Protein AF-A0A7W1L159-F1 (afdb_monomer_lite)

pLDDT: mean 89.32, std 6.06, range [62.56, 95.75]

Foldseek 3Di:
DVVVVVVVVVVCVVCQQALHDDDDQPDPVCVVVVVVVVVVVVVVDDDDDDDDPDLDQDQDWDADDDDDPDPVDDDGHHRTDTRHHD

Radius of gyration: 16.93 Å; chains: 1; bounding box: 39×34×44 Å

Structure (mmCIF, N/CA/C/O backbone):
data_AF-A0A7W1L159-F1
#
_entry.id   AF-A0A7W1L159-F1
#
loop_
_atom_site.group_PDB
_atom_site.id
_atom_site.type_symbol
_atom_site.label_atom_id
_atom_site.label_alt_id
_atom_site.label_comp_id
_atom_site.label_asym_id
_atom_site.label_entity_id
_atom_site.label_seq_id
_atom_site.pdbx_PDB_ins_code
_atom_site.Cartn_x
_atom_site.Cartn_y
_atom_site.Cartn_z
_atom_site.occupancy
_atom_site.B_iso_or_equiv
_atom_site.auth_seq_id
_atom_site.auth_comp_id
_atom_site.auth_asym_id
_atom_site.auth_atom_id
_atom_site.pdbx_PDB_model_num
ATOM 1 N N . LEU A 1 1 ? 24.683 14.001 -7.259 1.00 62.56 1 LEU A N 1
ATOM 2 C CA . LEU A 1 1 ? 24.536 12.541 -7.063 1.00 62.56 1 LEU A CA 1
ATOM 3 C C . LEU A 1 1 ? 23.989 12.219 -5.667 1.00 62.56 1 LEU A C 1
ATOM 5 O O . LEU A 1 1 ? 22.855 11.788 -5.623 1.00 62.56 1 LEU A O 1
ATOM 9 N N . ARG A 1 2 ? 24.640 12.587 -4.549 1.00 64.31 2 ARG A N 1
ATOM 10 C CA . ARG A 1 2 ? 24.121 12.344 -3.173 1.00 64.31 2 ARG A CA 1
ATOM 11 C C . ARG A 1 2 ? 22.681 12.838 -2.885 1.00 64.31 2 ARG A C 1
ATOM 13 O O . ARG A 1 2 ? 21.925 12.154 -2.214 1.00 64.31 2 ARG A O 1
ATOM 20 N N . VAL A 1 3 ? 22.279 13.993 -3.424 1.00 68.75 3 VAL A N 1
ATOM 21 C CA . VAL A 1 3 ? 20.912 14.543 -3.249 1.00 68.75 3 VAL A CA 1
ATOM 22 C C . VAL A 1 3 ? 19.835 13.689 -3.940 1.00 68.75 3 VAL A C 1
ATOM 24 O O . VAL A 1 3 ? 18.697 13.635 -3.473 1.00 68.75 3 VAL A O 1
ATOM 27 N N . LEU A 1 4 ? 20.181 13.009 -5.042 1.00 72.50 4 LEU A N 1
ATOM 28 C CA . LEU A 1 4 ? 19.253 12.106 -5.732 1.00 72.50 4 LEU A CA 1
ATOM 29 C C . LEU A 1 4 ? 19.000 10.863 -4.874 1.00 72.50 4 LEU A C 1
ATOM 31 O O . LEU A 1 4 ? 17.846 10.494 -4.686 1.00 72.50 4 LEU A O 1
ATOM 35 N N . ASP A 1 5 ? 20.047 10.313 -4.256 1.00 82.50 5 ASP A N 1
ATOM 36 C CA . ASP A 1 5 ? 19.931 9.154 -3.365 1.00 82.50 5 ASP A CA 1
ATOM 37 C C . ASP A 1 5 ? 19.039 9.453 -2.146 1.00 82.50 5 ASP A C 1
ATOM 39 O O . ASP A 1 5 ? 18.172 8.653 -1.794 1.00 82.50 5 ASP A O 1
ATOM 43 N N . GLU A 1 6 ? 19.193 10.628 -1.524 1.00 86.25 6 GLU A N 1
ATOM 44 C CA . GLU A 1 6 ? 18.344 11.057 -0.399 1.00 86.25 6 GLU A CA 1
ATOM 45 C C . GLU A 1 6 ? 16.883 11.262 -0.822 1.00 86.25 6 GLU A C 1
ATOM 47 O O . GLU A 1 6 ? 15.955 10.820 -0.139 1.00 86.25 6 GLU A O 1
ATOM 52 N N . SER A 1 7 ? 16.661 11.896 -1.975 1.00 87.31 7 SER A N 1
ATOM 53 C CA . SER A 1 7 ? 15.314 12.119 -2.514 1.00 87.31 7 SER A CA 1
ATOM 54 C C . SER A 1 7 ? 14.603 10.796 -2.795 1.00 87.31 7 SER A C 1
ATOM 56 O O . SER A 1 7 ? 13.431 10.618 -2.464 1.00 87.31 7 SER A O 1
ATOM 58 N N . GLU A 1 8 ? 15.329 9.836 -3.354 1.00 88.12 8 GLU A N 1
ATOM 59 C CA . GLU A 1 8 ? 14.818 8.504 -3.632 1.00 88.12 8 GLU A CA 1
ATOM 60 C C . GLU A 1 8 ? 14.487 7.705 -2.369 1.00 88.12 8 GLU A C 1
ATOM 62 O O . GLU A 1 8 ? 13.473 7.005 -2.333 1.00 88.12 8 GLU A O 1
ATOM 67 N N . GLN A 1 9 ? 15.308 7.809 -1.324 1.00 90.50 9 GLN A N 1
ATOM 68 C CA . GLN A 1 9 ? 15.020 7.180 -0.034 1.00 90.50 9 GLN A CA 1
ATOM 69 C C . GLN A 1 9 ? 13.737 7.740 0.582 1.00 90.50 9 GLN A C 1
ATOM 71 O O . GLN A 1 9 ? 12.891 6.975 1.050 1.00 90.50 9 GLN A O 1
ATOM 76 N N . ASN A 1 10 ? 13.550 9.058 0.521 1.00 92.00 10 ASN A N 1
ATOM 77 C CA . ASN A 1 10 ? 12.337 9.707 1.013 1.00 92.00 10 ASN A CA 1
ATOM 78 C C . ASN A 1 10 ? 11.095 9.260 0.226 1.00 92.00 10 ASN A C 1
ATOM 80 O O . ASN A 1 10 ? 10.062 8.945 0.819 1.00 92.00 10 ASN A O 1
ATOM 84 N N . LEU A 1 11 ? 11.199 9.154 -1.104 1.00 92.38 11 LEU A N 1
ATOM 85 C CA . LEU A 1 11 ? 10.118 8.634 -1.947 1.00 92.38 11 LEU A CA 1
ATOM 86 C C . LEU A 1 11 ? 9.813 7.159 -1.659 1.00 92.38 11 LEU A C 1
ATOM 88 O O . LEU A 1 11 ? 8.645 6.768 -1.616 1.00 92.38 11 LEU A O 1
ATOM 92 N N . ALA A 1 12 ? 10.836 6.339 -1.416 1.00 90.81 12 ALA A N 1
ATOM 93 C CA . ALA A 1 12 ? 10.655 4.941 -1.036 1.00 90.81 12 ALA A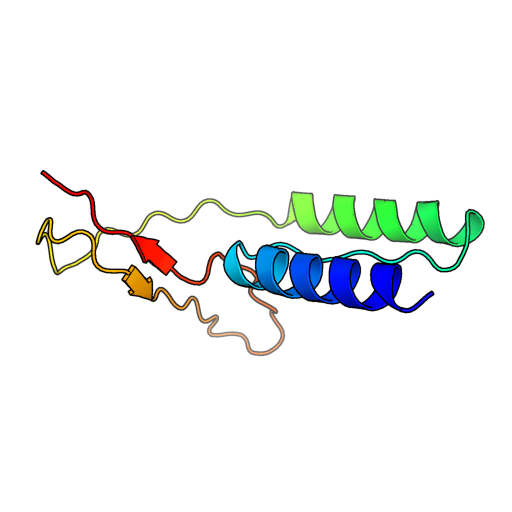 CA 1
ATOM 94 C C . ALA A 1 12 ? 9.916 4.812 0.307 1.00 90.81 12 ALA A C 1
ATOM 96 O O . ALA A 1 12 ? 8.995 4.006 0.428 1.00 90.81 12 ALA A O 1
ATOM 97 N N . GLN A 1 13 ? 10.253 5.641 1.299 1.00 91.44 13 GLN A N 1
ATOM 98 C CA . GLN A 1 13 ? 9.541 5.665 2.581 1.00 91.44 13 GLN A CA 1
ATOM 99 C C . GLN A 1 13 ? 8.086 6.114 2.423 1.00 91.44 13 GLN A C 1
ATOM 101 O O . GLN A 1 13 ? 7.182 5.505 2.997 1.00 91.44 13 GLN A O 1
ATOM 106 N N . LEU A 1 14 ? 7.848 7.152 1.619 1.00 92.19 14 LEU A N 1
ATOM 107 C CA . LEU A 1 14 ? 6.507 7.670 1.376 1.00 92.19 14 LEU A CA 1
ATOM 108 C C . LEU A 1 14 ? 5.619 6.632 0.682 1.00 92.19 14 LEU A C 1
ATOM 110 O O . LEU A 1 14 ? 4.508 6.370 1.139 1.00 92.19 14 LEU A O 1
ATOM 114 N N . THR A 1 15 ? 6.118 6.020 -0.394 1.00 92.75 15 THR A N 1
ATOM 115 C CA . THR A 1 15 ? 5.391 4.981 -1.140 1.00 92.75 15 THR A CA 1
ATOM 116 C C . THR A 1 15 ? 5.118 3.757 -0.268 1.00 92.75 15 THR A C 1
ATOM 118 O O . THR A 1 15 ? 3.985 3.282 -0.233 1.00 92.75 15 THR A O 1
ATOM 121 N N . ALA A 1 16 ? 6.090 3.320 0.539 1.00 89.62 16 ALA A N 1
ATOM 122 C CA . ALA A 1 16 ? 5.890 2.234 1.495 1.00 89.62 16 ALA A CA 1
ATOM 123 C C . ALA A 1 16 ? 4.802 2.551 2.537 1.00 89.62 16 ALA A C 1
ATOM 125 O O . ALA A 1 16 ? 4.007 1.678 2.882 1.00 89.62 16 ALA A O 1
ATOM 126 N N . ALA A 1 17 ? 4.721 3.793 3.023 1.00 90.62 17 ALA A N 1
ATOM 127 C CA . ALA A 1 17 ? 3.705 4.187 3.997 1.00 90.62 17 ALA A CA 1
ATOM 128 C C . ALA A 1 17 ? 2.288 4.249 3.392 1.00 90.62 17 ALA A C 1
ATOM 130 O O . ALA A 1 17 ? 1.298 3.932 4.061 1.00 90.62 17 ALA A O 1
ATOM 131 N N . THR A 1 18 ? 2.169 4.645 2.126 1.00 90.56 18 THR A N 1
ATOM 132 C CA . THR A 1 18 ? 0.874 4.783 1.441 1.00 90.56 18 THR A CA 1
ATOM 133 C C . THR A 1 18 ? 0.408 3.501 0.752 1.00 90.56 18 THR A C 1
ATOM 135 O O . THR A 1 18 ? -0.760 3.416 0.378 1.00 90.56 18 THR A O 1
ATOM 138 N N . GLY A 1 19 ? 1.274 2.489 0.644 1.00 87.75 19 GLY A N 1
ATOM 139 C CA . GLY A 1 19 ? 1.001 1.256 -0.096 1.00 87.75 19 GLY A CA 1
ATOM 140 C C . GLY A 1 19 ? 1.227 1.382 -1.602 1.00 87.75 19 GLY A C 1
ATOM 141 O O . GLY A 1 19 ? 0.728 0.551 -2.356 1.00 87.75 19 GLY A O 1
ATOM 142 N N . GLY A 1 20 ? 1.936 2.422 -2.042 1.00 88.31 20 GLY A N 1
ATOM 143 C CA . GLY A 1 20 ? 2.378 2.576 -3.423 1.00 88.31 20 GLY A CA 1
ATOM 144 C C . GLY A 1 20 ? 3.729 1.908 -3.681 1.00 88.31 20 GLY A C 1
ATOM 145 O O . GLY A 1 20 ? 4.387 1.394 -2.774 1.00 88.31 20 GLY A O 1
ATOM 146 N N . ARG A 1 21 ? 4.177 1.971 -4.936 1.00 87.12 21 ARG A N 1
ATOM 147 C CA . ARG A 1 21 ? 5.478 1.462 -5.378 1.00 87.12 21 ARG A CA 1
ATOM 148 C C . ARG A 1 21 ? 6.291 2.570 -6.041 1.00 87.12 21 ARG A C 1
ATOM 150 O O . ARG A 1 21 ? 5.749 3.392 -6.774 1.00 87.12 21 ARG A O 1
ATOM 157 N N . LEU A 1 22 ? 7.597 2.583 -5.783 1.00 89.00 22 LEU A N 1
ATOM 158 C CA . LEU A 1 22 ? 8.545 3.444 -6.484 1.00 89.00 22 LEU A CA 1
ATOM 159 C C . LEU A 1 22 ? 9.074 2.718 -7.727 1.00 89.00 22 LEU A C 1
ATOM 161 O O . LEU A 1 22 ? 9.723 1.680 -7.601 1.00 89.00 22 LEU A O 1
ATOM 165 N N . TYR A 1 23 ? 8.823 3.283 -8.906 1.00 87.25 23 TYR A N 1
ATOM 166 C CA . TYR A 1 23 ? 9.338 2.782 -10.180 1.00 87.25 23 TYR A CA 1
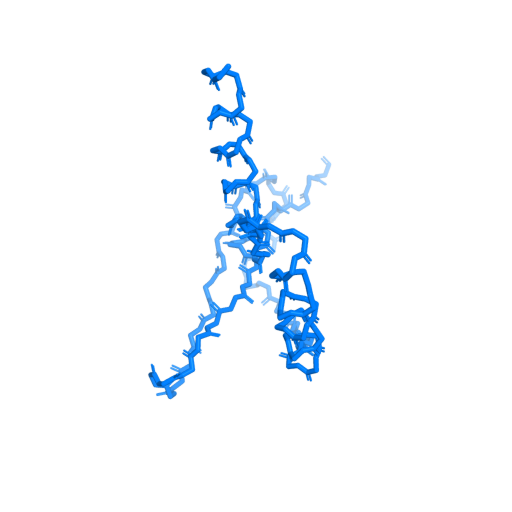ATOM 167 C C . TYR A 1 23 ? 10.587 3.567 -10.601 1.00 87.25 23 TYR A C 1
ATOM 169 O O . TYR A 1 23 ? 10.605 4.795 -10.533 1.00 87.25 23 TYR A O 1
ATOM 177 N N . ARG A 1 24 ? 11.633 2.852 -11.031 1.00 84.38 24 ARG A N 1
ATOM 178 C CA . ARG A 1 24 ? 12.918 3.420 -11.474 1.00 84.38 24 ARG A CA 1
ATOM 179 C C . ARG A 1 24 ? 13.326 2.826 -12.829 1.00 84.38 24 ARG A C 1
ATOM 181 O O . ARG A 1 24 ? 14.117 1.883 -12.860 1.00 84.38 24 ARG A O 1
ATOM 188 N N . PRO A 1 25 ? 12.774 3.317 -13.950 1.00 84.56 25 PRO A N 1
ATOM 189 C CA . PRO A 1 25 ? 13.176 2.835 -15.265 1.00 84.56 25 PRO A CA 1
ATOM 190 C C . PRO A 1 25 ? 14.644 3.200 -15.530 1.00 84.56 25 PRO A C 1
ATOM 192 O O . PRO A 1 25 ? 15.036 4.358 -15.419 1.00 84.56 25 PRO A O 1
ATOM 195 N N . ALA A 1 26 ? 15.463 2.209 -15.892 1.00 83.12 26 ALA A N 1
ATOM 196 C CA . ALA A 1 26 ? 16.894 2.403 -16.149 1.00 83.12 26 ALA A CA 1
ATOM 197 C C . ALA A 1 26 ? 17.188 3.117 -17.485 1.00 83.12 26 ALA A C 1
ATOM 199 O O . ALA A 1 26 ? 18.306 3.569 -17.722 1.00 83.12 26 ALA A O 1
ATOM 200 N N . SER A 1 27 ? 16.200 3.191 -18.381 1.00 87.62 27 SER A N 1
ATOM 201 C CA . SER A 1 27 ? 16.297 3.848 -19.685 1.00 87.62 27 SER A CA 1
ATOM 202 C C . SER A 1 27 ? 14.905 4.156 -20.241 1.00 87.62 27 SER A C 1
ATOM 204 O O . SER A 1 27 ? 13.905 3.612 -19.770 1.00 87.62 27 SER A O 1
ATOM 206 N N . PHE A 1 28 ? 14.834 4.976 -21.292 1.00 83.88 28 PHE A N 1
ATOM 207 C CA . PHE A 1 28 ? 13.581 5.228 -22.012 1.00 83.88 28 PHE A CA 1
ATOM 208 C C . PHE A 1 28 ? 12.972 3.956 -22.616 1.00 83.88 28 PHE A C 1
ATOM 210 O O . PHE A 1 28 ? 11.757 3.811 -22.620 1.00 83.88 28 PHE A O 1
ATOM 217 N N . ALA A 1 29 ? 13.796 3.003 -23.061 1.00 87.50 29 ALA A N 1
ATOM 218 C CA . ALA A 1 29 ? 13.306 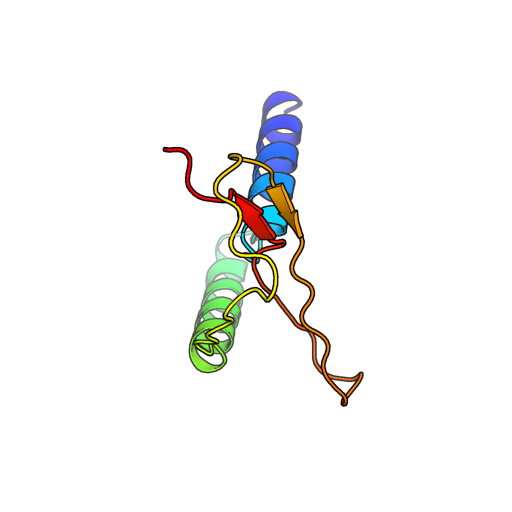1.730 -23.591 1.00 87.50 29 ALA A CA 1
ATOM 219 C C . ALA A 1 29 ? 12.623 0.859 -22.514 1.00 87.50 29 ALA A C 1
ATOM 221 O O . ALA A 1 29 ? 11.765 0.046 -22.835 1.00 87.50 29 ALA A O 1
ATOM 222 N N . ALA A 1 30 ? 12.971 1.041 -21.234 1.00 86.31 30 ALA A N 1
ATOM 223 C CA . ALA A 1 30 ? 12.340 0.337 -20.113 1.00 86.31 30 ALA A CA 1
ATOM 224 C C . ALA A 1 30 ? 11.000 0.962 -19.674 1.00 86.31 30 ALA A C 1
ATOM 226 O O . ALA A 1 30 ? 10.319 0.429 -18.792 1.00 86.31 30 ALA A O 1
ATOM 227 N N . LEU A 1 31 ? 10.622 2.102 -20.257 1.00 88.88 31 LEU A N 1
ATOM 228 C CA . LEU A 1 31 ? 9.436 2.842 -19.853 1.00 88.88 31 LEU A CA 1
ATOM 229 C C . LEU A 1 31 ? 8.144 2.101 -20.228 1.00 88.88 31 LEU A C 1
ATOM 231 O O . LEU A 1 31 ? 7.239 2.022 -19.402 1.00 88.88 31 LEU A O 1
ATOM 235 N N . ASP A 1 32 ? 8.093 1.473 -21.405 1.00 89.56 32 ASP A N 1
ATOM 236 C CA . ASP A 1 32 ? 6.931 0.681 -21.843 1.00 89.56 32 ASP A CA 1
ATOM 237 C C . ASP A 1 32 ? 6.653 -0.507 -20.911 1.00 89.56 32 ASP A C 1
ATOM 239 O O . ASP A 1 32 ? 5.506 -0.763 -20.531 1.00 89.56 32 ASP A O 1
ATOM 243 N N . ALA A 1 33 ? 7.708 -1.202 -20.478 1.00 89.31 33 ALA A N 1
ATOM 244 C CA . ALA A 1 33 ? 7.593 -2.286 -19.505 1.00 89.31 33 ALA A CA 1
ATOM 245 C C . ALA A 1 33 ? 7.074 -1.763 -18.156 1.00 89.31 33 ALA A C 1
ATOM 247 O O . ALA A 1 33 ? 6.142 -2.327 -17.588 1.00 89.31 33 ALA A O 1
ATOM 248 N N . THR A 1 34 ? 7.608 -0.626 -17.697 1.00 90.06 34 THR A N 1
ATOM 249 C CA . THR A 1 34 ? 7.168 0.030 -16.456 1.00 90.06 34 THR A CA 1
ATOM 250 C C . THR A 1 34 ? 5.686 0.411 -16.517 1.00 90.06 34 THR A C 1
ATOM 252 O O . THR A 1 34 ? 4.937 0.151 -15.578 1.00 90.06 34 THR A O 1
ATOM 255 N N . TYR A 1 35 ? 5.226 0.989 -17.630 1.00 89.94 35 TYR A N 1
ATOM 256 C CA . TYR A 1 35 ? 3.813 1.330 -17.805 1.00 89.94 35 TYR A CA 1
ATOM 257 C C . TYR A 1 35 ? 2.907 0.101 -17.855 1.00 89.94 35 TYR A C 1
ATOM 259 O O . TYR A 1 35 ? 1.792 0.150 -17.336 1.00 89.94 35 TYR A O 1
ATOM 267 N N . THR A 1 36 ? 3.383 -0.999 -18.438 1.00 90.81 36 THR A N 1
ATOM 268 C CA . THR A 1 36 ? 2.645 -2.266 -18.457 1.00 90.81 36 THR A CA 1
ATOM 269 C C . THR A 1 36 ? 2.453 -2.810 -17.040 1.00 90.81 36 THR A C 1
ATOM 271 O O . THR A 1 36 ? 1.336 -3.185 -16.690 1.00 90.81 36 THR A O 1
ATOM 274 N N . GLU A 1 37 ? 3.491 -2.776 -16.197 1.00 89.06 37 GLU A N 1
ATOM 275 C CA . GLU A 1 37 ? 3.387 -3.162 -14.781 1.00 89.06 37 GLU A CA 1
ATOM 276 C C . GLU A 1 37 ? 2.389 -2.286 -14.012 1.00 89.06 37 GLU A C 1
ATOM 278 O O . GLU A 1 37 ? 1.548 -2.805 -13.280 1.00 89.06 37 GLU A O 1
ATOM 283 N N . VAL A 1 38 ? 2.427 -0.964 -14.214 1.00 89.06 38 VAL A N 1
ATOM 284 C CA . VAL A 1 38 ? 1.469 -0.037 -13.586 1.00 89.06 38 VAL A CA 1
ATOM 285 C C . VAL A 1 38 ? 0.037 -0.342 -14.031 1.00 89.06 38 VAL A C 1
ATOM 287 O O . VAL A 1 38 ? -0.878 -0.362 -13.209 1.00 89.06 38 VAL A O 1
ATOM 290 N N . ALA A 1 39 ? -0.178 -0.594 -15.324 1.00 91.00 39 ALA A N 1
ATOM 291 C CA . ALA A 1 39 ? -1.496 -0.936 -15.849 1.00 91.00 39 ALA A CA 1
ATOM 292 C C . ALA A 1 39 ? -2.018 -2.265 -15.282 1.00 91.00 39 ALA A C 1
ATOM 294 O O . ALA A 1 39 ? -3.216 -2.381 -15.019 1.00 91.00 39 ALA A O 1
ATOM 295 N N . ASP A 1 40 ? -1.141 -3.250 -15.084 1.00 89.31 40 ASP A N 1
ATOM 296 C CA . ASP A 1 40 ? -1.495 -4.520 -14.454 1.00 89.31 40 ASP A CA 1
ATOM 297 C C . ASP A 1 40 ? -1.831 -4.338 -12.966 1.00 89.31 40 ASP A C 1
ATOM 299 O O . ASP A 1 40 ? -2.852 -4.834 -12.494 1.00 89.31 40 ASP A O 1
ATOM 303 N N . GLU A 1 41 ? -1.062 -3.530 -12.232 1.00 87.88 41 GLU A N 1
ATOM 304 C CA . GLU A 1 41 ? -1.349 -3.197 -10.831 1.00 87.88 41 GLU A CA 1
ATOM 305 C C . GLU A 1 41 ? -2.721 -2.519 -10.670 1.00 87.88 41 GLU A C 1
ATOM 307 O O . GLU A 1 41 ? -3.503 -2.895 -9.795 1.00 87.88 41 GLU A O 1
ATOM 312 N N . LEU A 1 42 ? -3.058 -1.572 -11.552 1.00 88.81 42 LEU A N 1
ATOM 313 C CA . LEU A 1 42 ? -4.348 -0.873 -11.524 1.00 88.81 42 LEU A CA 1
ATOM 314 C C . LEU A 1 42 ? -5.544 -1.804 -11.766 1.00 88.81 42 LEU A C 1
ATOM 316 O O . LEU A 1 42 ? -6.619 -1.565 -11.215 1.00 88.81 42 LEU A O 1
ATOM 320 N N . ARG A 1 43 ? -5.376 -2.881 -12.546 1.00 90.69 43 ARG A N 1
ATOM 321 C CA . ARG A 1 43 ? -6.430 -3.896 -12.748 1.00 90.69 43 ARG A CA 1
ATOM 322 C C . ARG A 1 43 ? -6.697 -4.723 -11.494 1.00 90.69 43 ARG A C 1
ATOM 324 O O . ARG A 1 43 ? -7.801 -5.236 -11.336 1.00 90.69 43 ARG A O 1
ATOM 331 N N . HIS A 1 44 ? -5.713 -4.827 -10.607 1.00 89.44 44 HIS A N 1
ATOM 332 C CA . HIS A 1 44 ? -5.780 -5.604 -9.372 1.00 89.44 44 HIS A CA 1
ATOM 333 C C . HIS A 1 44 ? -5.943 -4.715 -8.127 1.00 89.44 44 HIS A C 1
ATOM 335 O O . HIS A 1 44 ? -5.624 -5.132 -7.011 1.00 89.44 44 HIS A O 1
ATOM 341 N N . GLN A 1 45 ? -6.444 -3.487 -8.295 1.00 88.81 45 GLN A N 1
ATOM 342 C CA . GLN A 1 45 ? -6.723 -2.587 -7.182 1.00 88.81 45 GLN A CA 1
ATOM 343 C C . GLN A 1 45 ? -8.119 -2.842 -6.604 1.00 88.81 45 GLN A C 1
ATOM 345 O O . GLN A 1 45 ? -9.132 -2.753 -7.294 1.00 88.81 45 GLN A O 1
ATOM 350 N N . TYR A 1 46 ? -8.171 -3.099 -5.298 1.00 90.19 46 TYR A N 1
ATOM 351 C CA . TYR A 1 46 ? -9.413 -3.359 -4.573 1.00 90.19 46 TYR A CA 1
ATOM 352 C C . TYR A 1 46 ? -9.674 -2.284 -3.517 1.00 90.19 46 TYR A C 1
ATOM 354 O O . TYR A 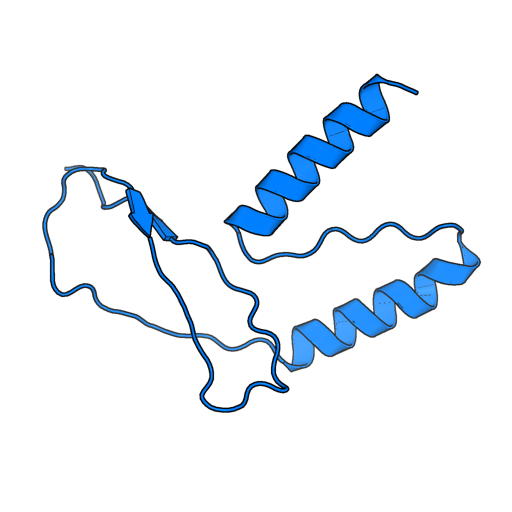1 46 ? -8.761 -1.843 -2.815 1.00 90.19 46 TYR A O 1
ATOM 362 N N . ALA A 1 47 ? -10.942 -1.896 -3.362 1.00 90.69 47 ALA A N 1
ATOM 363 C CA . ALA A 1 47 ? -11.387 -1.030 -2.277 1.00 90.69 47 ALA A CA 1
ATOM 364 C C . ALA A 1 47 ? -11.831 -1.879 -1.078 1.00 90.69 47 ALA A C 1
ATOM 366 O O . ALA A 1 47 ? -12.782 -2.654 -1.169 1.00 90.69 47 ALA A O 1
ATOM 367 N N . LEU A 1 48 ? -11.152 -1.712 0.058 1.00 90.31 48 LEU A N 1
ATOM 368 C CA . LEU A 1 48 ? -11.471 -2.399 1.308 1.00 90.31 48 LEU A CA 1
ATOM 369 C C . LEU A 1 48 ? -11.856 -1.386 2.384 1.00 90.31 48 LEU A C 1
ATOM 371 O O . LEU A 1 48 ? -11.143 -0.411 2.631 1.00 90.31 48 LEU A O 1
ATOM 375 N N . TYR A 1 49 ? -12.970 -1.653 3.060 1.00 91.56 49 TYR A N 1
ATOM 376 C CA . TYR A 1 49 ? -13.468 -0.828 4.154 1.00 91.56 49 TYR A CA 1
ATOM 377 C C . TYR A 1 49 ? -13.284 -1.561 5.478 1.00 91.56 49 TYR A C 1
ATOM 379 O O . TYR A 1 49 ? -13.664 -2.718 5.629 1.00 91.56 49 TYR A O 1
ATOM 387 N N . TYR A 1 50 ? -12.709 -0.862 6.452 1.00 89.38 50 TYR A N 1
ATOM 388 C CA . TYR A 1 50 ? -12.477 -1.371 7.797 1.00 89.38 50 TYR A CA 1
ATOM 389 C C . TYR A 1 50 ? -13.022 -0.373 8.813 1.00 89.38 50 TYR A C 1
ATOM 391 O O . TYR A 1 50 ? -12.679 0.810 8.774 1.00 89.38 50 TYR A O 1
ATOM 399 N N . THR A 1 51 ? -13.846 -0.863 9.739 1.00 91.44 51 THR A N 1
ATOM 400 C CA . THR A 1 51 ? -14.310 -0.082 10.888 1.00 91.44 51 THR A CA 1
ATOM 401 C C . THR A 1 51 ? -13.520 -0.510 12.121 1.00 91.44 51 THR A C 1
ATOM 403 O O . THR A 1 51 ? -13.585 -1.683 12.491 1.00 91.44 51 THR A O 1
ATOM 406 N N . PRO A 1 52 ? -12.785 0.401 12.779 1.00 91.69 52 PRO A N 1
ATOM 407 C CA . PRO A 1 52 ? -12.034 0.052 13.974 1.00 91.69 52 PRO A CA 1
ATOM 408 C C . PRO A 1 52 ? -12.962 -0.253 15.152 1.00 91.69 52 PRO A C 1
ATOM 410 O O . PRO A 1 52 ? -13.972 0.423 15.354 1.00 91.69 52 PRO A O 1
ATOM 413 N N . LEU A 1 53 ? -12.571 -1.236 15.965 1.00 91.88 53 LEU A N 1
ATOM 414 C CA . LEU A 1 53 ? -13.245 -1.542 17.233 1.00 91.88 53 LEU A CA 1
ATOM 415 C C . LEU A 1 53 ? -13.088 -0.391 18.237 1.00 91.88 53 LEU A C 1
ATOM 417 O O . LEU A 1 53 ? -14.050 0.021 18.881 1.00 91.88 53 LEU A O 1
ATOM 421 N N . ASP A 1 54 ? -11.883 0.172 18.323 1.00 91.06 54 ASP A N 1
ATOM 422 C CA . ASP A 1 54 ? -11.616 1.380 19.097 1.00 91.06 54 ASP A CA 1
ATOM 423 C C . ASP A 1 54 ? -12.147 2.613 18.342 1.00 91.06 54 ASP A C 1
ATOM 425 O O . ASP A 1 54 ? -11.704 2.908 17.233 1.00 91.06 54 ASP A O 1
ATOM 429 N N . LYS A 1 55 ? -13.076 3.370 18.932 1.00 91.00 55 LYS A N 1
ATOM 430 C CA . LYS A 1 55 ? -13.652 4.595 18.337 1.00 91.00 55 LYS A CA 1
ATOM 431 C C . LYS A 1 55 ? -13.111 5.893 18.951 1.00 91.00 55 LYS A C 1
ATOM 433 O O . LYS A 1 55 ? -13.639 6.968 18.665 1.00 91.00 55 LYS A O 1
ATOM 438 N N . THR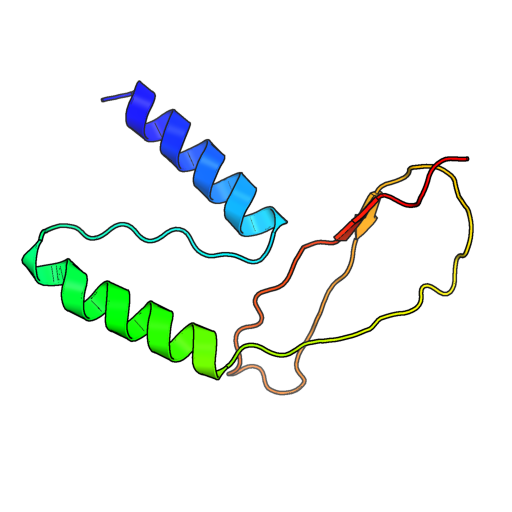 A 1 56 ? -12.074 5.815 19.788 1.00 94.31 56 THR A N 1
ATOM 439 C CA . THR A 1 56 ? -11.448 6.996 20.402 1.00 94.31 56 THR A CA 1
ATOM 440 C C . THR A 1 56 ? -10.907 7.971 19.348 1.00 94.31 56 THR A C 1
ATOM 442 O O . THR A 1 56 ? -10.419 7.581 18.287 1.00 94.31 56 THR A O 1
ATOM 445 N N . ARG A 1 57 ? -11.038 9.271 19.627 1.00 93.31 57 ARG A N 1
ATOM 446 C CA . ARG A 1 57 ? -10.664 10.382 18.734 1.00 93.31 57 ARG A CA 1
ATOM 447 C C . ARG A 1 57 ? -9.468 11.140 19.301 1.00 93.31 57 ARG A C 1
ATOM 449 O O . ARG A 1 57 ? -9.578 12.290 19.708 1.00 93.31 57 ARG A O 1
ATOM 456 N N . ASP A 1 58 ? -8.348 10.439 19.399 1.00 94.69 58 ASP A N 1
ATOM 457 C CA . ASP A 1 58 ? -7.150 10.871 20.129 1.00 94.69 58 ASP A CA 1
ATOM 458 C C . ASP A 1 58 ? -6.013 11.376 19.223 1.00 94.69 58 ASP A C 1
ATOM 460 O O . ASP A 1 58 ? -4.961 11.787 19.711 1.00 94.69 58 ASP A O 1
ATOM 464 N N . GLY A 1 59 ? -6.196 11.352 17.900 1.00 94.94 59 GLY A N 1
ATOM 465 C CA . GLY A 1 59 ? -5.151 11.748 16.958 1.00 94.94 59 GLY A CA 1
ATOM 466 C C . GLY A 1 59 ? -3.985 10.766 16.844 1.00 94.94 59 GLY A C 1
ATOM 467 O O . GLY A 1 59 ? -3.014 11.086 16.161 1.00 94.94 59 GLY A O 1
ATOM 468 N N . ARG A 1 60 ? -4.028 9.600 17.503 1.00 94.88 60 ARG A N 1
ATOM 469 C CA . ARG A 1 60 ? -2.926 8.631 17.452 1.00 94.88 60 ARG A CA 1
ATOM 470 C C . ARG A 1 60 ? -2.914 7.884 16.124 1.00 94.88 60 ARG A C 1
ATOM 472 O O . ARG A 1 60 ? -3.953 7.649 15.502 1.00 94.88 60 ARG A O 1
ATOM 479 N N . PHE A 1 61 ? -1.716 7.492 15.701 1.00 94.25 61 PHE A N 1
ATOM 480 C CA . PHE A 1 61 ? -1.541 6.629 14.542 1.00 94.25 61 PHE A CA 1
ATOM 481 C C . PHE A 1 61 ? -1.995 5.203 14.866 1.00 94.25 61 PHE A C 1
ATOM 483 O O . PHE A 1 61 ? -1.623 4.635 15.894 1.00 94.25 61 PHE A O 1
ATOM 490 N N . ARG A 1 62 ? -2.783 4.614 13.970 1.00 94.25 62 ARG A N 1
ATOM 491 C CA . ARG A 1 62 ? -3.323 3.263 14.083 1.00 94.25 62 ARG A CA 1
ATOM 492 C C . ARG A 1 62 ? -2.844 2.437 12.907 1.00 94.25 62 ARG A C 1
ATOM 494 O O . ARG A 1 62 ? -3.208 2.699 11.761 1.00 94.25 62 ARG A O 1
ATOM 501 N N . ARG A 1 63 ? -2.019 1.437 13.214 1.00 94.12 63 ARG A N 1
ATOM 502 C CA . ARG A 1 63 ? -1.455 0.524 12.223 1.00 94.12 63 ARG A CA 1
ATOM 503 C C . ARG A 1 63 ? -2.530 -0.439 11.728 1.00 94.12 63 ARG A C 1
ATOM 505 O O . ARG A 1 63 ? -3.284 -0.991 12.525 1.00 94.12 63 ARG A O 1
ATOM 512 N N . VAL A 1 64 ? -2.571 -0.642 10.419 1.00 93.31 64 VAL A N 1
ATOM 513 C CA . VAL A 1 64 ? -3.443 -1.608 9.749 1.00 93.31 64 VAL A CA 1
ATOM 514 C C . VAL A 1 64 ? -2.543 -2.584 9.009 1.00 93.31 64 VAL A C 1
ATOM 516 O O . VAL A 1 64 ? -1.577 -2.177 8.368 1.00 93.31 64 VAL A O 1
ATOM 519 N N . ARG A 1 65 ? -2.835 -3.877 9.130 1.00 92.94 65 ARG A N 1
ATOM 520 C CA . ARG A 1 65 ? -2.158 -4.927 8.374 1.00 92.94 65 ARG A CA 1
ATOM 521 C C . ARG A 1 65 ? -3.208 -5.709 7.606 1.00 92.94 65 ARG A C 1
ATOM 523 O O . ARG A 1 65 ? -4.249 -6.040 8.166 1.00 92.94 65 ARG A O 1
ATOM 530 N N . ILE A 1 66 ? -2.918 -5.965 6.340 1.00 92.81 66 ILE A N 1
ATOM 531 C CA . ILE A 1 66 ? -3.733 -6.797 5.465 1.00 92.81 66 ILE A CA 1
ATOM 532 C C . ILE A 1 66 ? -2.895 -8.030 5.146 1.00 92.81 66 ILE A C 1
ATOM 534 O O . ILE A 1 66 ? -1.740 -7.903 4.744 1.00 92.81 66 ILE A O 1
ATOM 538 N N . GLU A 1 67 ? -3.469 -9.202 5.375 1.00 93.62 67 GLU A N 1
ATOM 539 C CA . GLU A 1 67 ? -2.842 -10.499 5.138 1.00 93.62 67 GLU A CA 1
ATOM 540 C C . GLU A 1 67 ? -3.760 -11.311 4.223 1.00 93.62 67 GLU A C 1
ATOM 542 O O . GLU A 1 67 ? -4.987 -11.215 4.317 1.00 93.62 67 GLU A O 1
ATOM 547 N N . THR A 1 68 ? -3.169 -12.085 3.317 1.00 93.25 68 THR A N 1
ATOM 548 C CA . THR A 1 68 ? -3.880 -13.028 2.449 1.00 93.25 68 THR A CA 1
ATOM 549 C C . THR A 1 68 ? -3.656 -14.441 2.959 1.00 93.25 68 THR A C 1
ATOM 551 O O . THR A 1 68 ? -2.583 -14.766 3.460 1.00 93.25 68 THR A O 1
ATOM 554 N N . ALA A 1 69 ? -4.667 -15.300 2.817 1.00 95.75 69 ALA A N 1
ATOM 555 C CA . ALA A 1 69 ? -4.507 -16.722 3.116 1.00 95.75 69 ALA A CA 1
ATOM 556 C C . ALA A 1 69 ? -3.564 -17.414 2.114 1.00 95.75 69 ALA A C 1
ATOM 558 O O . ALA A 1 69 ? -2.890 -18.377 2.463 1.00 95.75 69 ALA A O 1
ATOM 559 N N . ASP A 1 70 ? -3.517 -16.911 0.877 1.00 95.56 70 ASP A N 1
ATOM 560 C CA . ASP A 1 70 ? -2.597 -17.374 -0.155 1.00 95.56 70 ASP A CA 1
ATOM 561 C C . ASP A 1 70 ? -1.241 -16.648 -0.028 1.00 95.56 70 ASP A C 1
ATOM 563 O O . ASP A 1 70 ? -1.202 -15.418 -0.168 1.00 95.56 70 ASP A O 1
ATOM 567 N N . PRO A 1 71 ? -0.134 -17.374 0.225 1.00 91.69 71 PRO A N 1
ATOM 568 C CA . PRO A 1 71 ? 1.202 -16.795 0.351 1.00 91.69 71 PRO A CA 1
ATOM 569 C C . PRO A 1 71 ? 1.838 -16.401 -0.991 1.00 91.69 71 PRO A C 1
ATOM 571 O O . PRO A 1 71 ? 2.863 -15.721 -0.992 1.00 91.69 71 PRO A O 1
ATOM 574 N N . SER A 1 72 ? 1.276 -16.823 -2.130 1.00 93.62 72 SER A N 1
ATOM 575 C CA . SER A 1 72 ? 1.749 -16.417 -3.461 1.00 93.62 72 SER A CA 1
ATOM 576 C C . SER A 1 72 ? 1.348 -14.981 -3.817 1.00 93.62 72 SER A C 1
ATOM 578 O O . SER A 1 72 ? 1.965 -14.355 -4.682 1.00 93.62 72 SER A O 1
ATOM 580 N N . LEU A 1 73 ? 0.342 -14.436 -3.126 1.00 91.19 73 LEU A N 1
ATOM 581 C CA . LEU A 1 73 ? -0.145 -13.081 -3.335 1.00 91.19 73 LEU A CA 1
ATOM 582 C C . LEU A 1 73 ? 0.694 -12.067 -2.560 1.00 91.19 73 LEU A C 1
ATOM 584 O O . LEU A 1 73 ? 1.004 -12.234 -1.381 1.00 91.19 73 LEU A O 1
ATOM 588 N N . LYS A 1 74 ? 1.005 -10.951 -3.220 1.00 89.12 74 LYS A N 1
ATOM 589 C CA . LYS A 1 74 ? 1.676 -9.814 -2.594 1.00 89.12 74 LYS A CA 1
ATOM 590 C C . LYS A 1 74 ? 0.675 -8.699 -2.342 1.00 89.12 74 LYS A C 1
ATOM 592 O O . LYS A 1 74 ? 0.118 -8.128 -3.275 1.00 89.12 74 LYS A O 1
ATOM 597 N N . VAL A 1 75 ? 0.489 -8.357 -1.074 1.00 91.38 75 VAL A N 1
ATOM 598 C CA . VAL A 1 75 ? -0.399 -7.270 -0.659 1.00 91.38 75 VAL A CA 1
ATOM 599 C C . VAL A 1 75 ? 0.364 -5.950 -0.629 1.00 91.38 75 VAL A C 1
ATOM 601 O O . VAL A 1 75 ? 1.423 -5.856 -0.008 1.00 91.38 75 VAL A O 1
ATOM 604 N N . SER A 1 76 ? -0.203 -4.916 -1.253 1.00 91.50 76 SER A N 1
ATOM 605 C CA . SER A 1 76 ? 0.241 -3.529 -1.107 1.00 91.50 76 SER A CA 1
ATOM 606 C C . SER A 1 76 ? -0.913 -2.681 -0.588 1.00 91.50 76 SER A C 1
ATOM 608 O O . SER A 1 76 ? -1.988 -2.650 -1.183 1.00 91.50 76 SER A O 1
ATOM 610 N N . ALA A 1 77 ? -0.7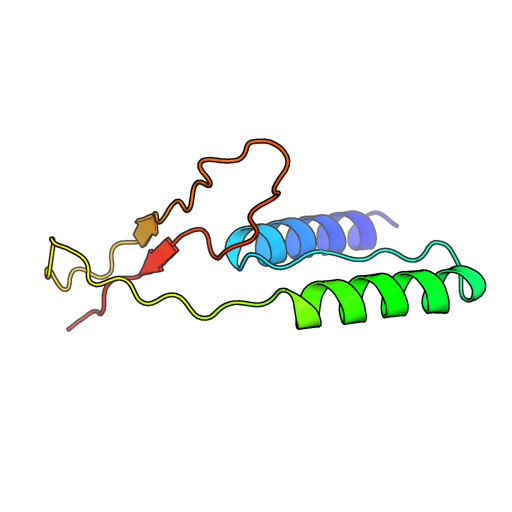20 -2.038 0.561 1.00 93.38 77 ALA A N 1
ATOM 611 C CA . ALA A 1 77 ? -1.740 -1.224 1.208 1.00 93.38 77 ALA A CA 1
ATOM 612 C C . ALA A 1 77 ? -1.101 -0.195 2.139 1.00 93.38 77 ALA A C 1
ATOM 614 O O . ALA A 1 77 ? 0.022 -0.380 2.611 1.00 93.38 77 ALA A O 1
ATOM 615 N N . ARG A 1 78 ? -1.841 0.877 2.442 1.00 92.62 78 ARG A N 1
ATOM 616 C CA . ARG A 1 78 ? -1.430 1.848 3.462 1.00 92.62 78 ARG A CA 1
ATOM 617 C C . ARG A 1 78 ? -1.152 1.147 4.792 1.00 92.62 78 ARG A C 1
ATOM 619 O O . ARG A 1 78 ? -1.934 0.305 5.234 1.00 92.62 78 ARG A O 1
ATOM 626 N N . ILE A 1 79 ? -0.092 1.561 5.480 1.00 94.38 79 ILE A N 1
ATOM 627 C CA . ILE A 1 79 ? 0.324 0.937 6.747 1.00 94.38 79 ILE A CA 1
ATOM 628 C C . ILE A 1 79 ? -0.581 1.303 7.930 1.00 94.38 79 ILE A C 1
ATOM 630 O O . ILE A 1 79 ? -0.454 0.747 9.019 1.00 94.38 79 ILE A O 1
ATOM 634 N N . GLY A 1 80 ? -1.481 2.270 7.763 1.00 94.06 80 GLY A N 1
ATOM 635 C CA . GLY A 1 80 ? -2.360 2.725 8.828 1.00 94.06 80 GLY A CA 1
ATOM 636 C C . GLY A 1 80 ? -3.006 4.068 8.537 1.00 94.06 80 GLY A C 1
ATOM 637 O O . GLY A 1 80 ? -3.035 4.535 7.399 1.00 94.06 80 GLY A O 1
ATOM 638 N N . TYR A 1 81 ? -3.554 4.676 9.582 1.00 92.81 81 TYR A N 1
ATOM 639 C CA . TYR A 1 81 ? -4.218 5.973 9.523 1.00 92.81 81 TYR A CA 1
ATOM 640 C C . TYR A 1 81 ? -4.130 6.684 10.877 1.00 92.81 81 TYR A C 1
ATOM 642 O O . TYR A 1 81 ? -3.969 6.044 11.914 1.00 92.81 81 TYR A O 1
ATOM 650 N N . TYR A 1 82 ? -4.264 8.007 10.887 1.00 93.50 82 TYR A N 1
ATOM 651 C CA . TYR A 1 82 ? -4.405 8.774 12.126 1.00 93.50 82 TYR A CA 1
ATOM 652 C C . TYR A 1 82 ? -5.874 8.840 12.544 1.00 93.50 82 TYR A C 1
ATOM 654 O O . TYR A 1 82 ? -6.748 9.100 11.715 1.00 93.50 82 TYR A O 1
ATOM 662 N N . ALA A 1 83 ? -6.157 8.610 13.827 1.00 94.44 83 ALA A N 1
ATOM 663 C CA . ALA A 1 83 ? -7.497 8.809 14.366 1.00 94.44 83 ALA A CA 1
ATOM 664 C C . ALA A 1 83 ? -7.917 10.289 14.223 1.00 94.44 83 ALA A C 1
ATOM 666 O O . ALA A 1 83 ? -7.071 11.176 14.351 1.00 94.44 83 ALA A O 1
ATOM 667 N N . PRO A 1 84 ? -9.203 10.600 13.989 1.00 91.81 84 PRO A N 1
ATOM 668 C CA . PRO A 1 84 ? -9.646 11.988 13.916 1.00 91.81 84 PRO A CA 1
ATOM 669 C C . PRO A 1 84 ? -9.388 12.697 15.250 1.00 91.81 84 PRO A C 1
ATOM 671 O O . PRO A 1 84 ? -9.766 12.164 16.293 1.00 91.81 84 PRO A O 1
ATOM 674 N N . ARG A 1 85 ? -8.815 13.905 15.234 1.00 87.44 85 ARG A N 1
ATOM 675 C CA . ARG A 1 85 ? -8.850 14.792 16.408 1.00 87.44 85 ARG A CA 1
ATOM 676 C C . ARG A 1 85 ? -10.244 15.421 16.526 1.00 87.44 85 ARG A C 1
ATOM 678 O O . ARG A 1 85 ? -10.980 15.516 15.535 1.00 87.44 85 ARG A O 1
ATOM 685 N N . ARG A 1 86 ? -10.656 15.721 17.753 1.00 72.50 86 ARG A N 1
ATOM 686 C CA . ARG A 1 86 ? -11.745 16.669 18.010 1.00 72.50 86 ARG A CA 1
ATOM 687 C C . ARG A 1 86 ? -11.164 18.067 18.103 1.00 72.50 86 ARG A C 1
ATOM 689 O O . ARG A 1 86 ? -9.992 18.161 18.531 1.00 72.50 86 ARG A O 1
#

Secondary structure (DSSP, 8-state):
-HHHHHHHHHHHHHHHHHT------SSGGGHHHHHHHHHHHHHT--------S----B--EEE-----S-TT-------EEEPPB-

Sequence (86 aa):
LRVLDESEQNLAQLTAATGGRLYRPASFAALDATYTEVADELRHQYALYYTPLDKTRDGRFRRVRIETADPSLKVSARIGYYAPRR